Protein AF-A0A0A0D8S7-F1 (afdb_monomer)

pLDDT: mean 80.58, std 17.35, range [28.52, 95.12]

Mean predicted aligned error: 8.95 Å

Solvent-accessible surface area (backbone atoms only — not comparable to full-atom values): 7268 Å² total; per-residue (Å²): 132,79,73,50,77,53,71,36,55,41,97,92,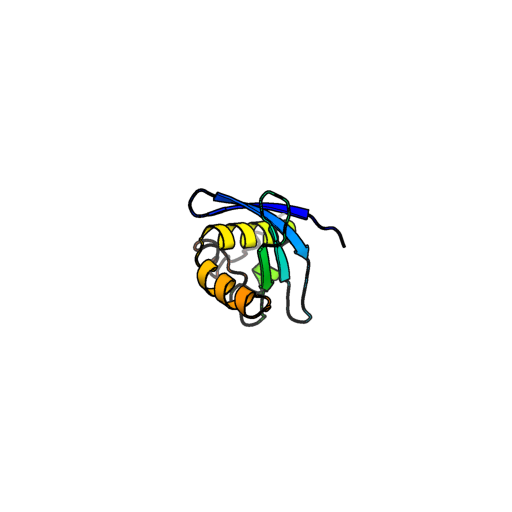42,79,38,45,30,41,36,34,81,52,61,49,103,65,32,51,23,39,37,36,39,35,28,45,96,90,63,49,79,72,46,49,40,34,36,35,39,49,75,88,40,94,59,31,69,68,57,61,70,49,51,70,69,55,52,49,50,42,50,40,55,56,58,38,66,50,84,54,53,70,59,46,53,55,23,52,80,69,76,47,73,40,76,43,74,63,68,78,63,92,85,68,78,71,70,94,77,82,83,85,76,85,81,78,84,80,130

Organism: NCBI:txid1398085

Nearest PDB structures (foldseek):
  6j4g-assembly1_B  TM=5.141E-01  e=6.414E-01  Arabidopsis thaliana
  5lki-assembly1_A  TM=5.216E-01  e=1.654E+00  Photorhabdus luminescens

Sequence (119 aa):
MQQDDFSYAIAGANRRCRFVRADRPWGHAIDVQILAEDGELLNRVVFACHPEHPAYDELQAKSTTELARLAAAQLGTGRHEDALAQAREASFVLLMRLDLPEGLLSSQTASYSPTSLRI

Foldseek 3Di:
DDKDWDWADAPNDIWIKIKDWDADPFFTKMKIFTADPVGHGPAIEIETAGPPDPCRVVRRPDDPVVQVVQVRVVVNVVPCVVVGVVCVVVVHYHYHYRDDPPPPPDDPDDDDDDDDDDD

Radius of gyration: 17.55 Å; Cα contacts (8 Å, |Δi|>4): 178; chains: 1; bounding box: 66×30×43 Å

Secondary structure (DSSP, 8-state):
---EEEEEEETTEEEEEEEEE--BTTB-EEEEEEE-TTS-EEEEEEEE--TTSTTHHHHHT--HHHHHHHHHHHHHT-TTHHHHHHHHHTTPPEEEE--PPTT-S--S-----------

Structure (mmCIF, N/CA/C/O backbone):
data_AF-A0A0A0D8S7-F1
#
_entry.id   AF-A0A0A0D8S7-F1
#
loop_
_atom_site.group_PDB
_atom_site.id
_atom_site.type_symbol
_atom_site.label_atom_id
_atom_site.label_alt_id
_atom_site.label_comp_id
_atom_site.label_asym_id
_atom_site.label_entity_id
_atom_site.label_seq_id
_atom_site.pdbx_PDB_ins_code
_atom_site.Cartn_x
_atom_site.Cartn_y
_atom_site.Cartn_z
_atom_site.occupancy
_atom_site.B_iso_or_equiv
_atom_site.auth_seq_id
_atom_site.auth_comp_id
_atom_site.auth_asym_id
_atom_site.auth_atom_id
_atom_site.pdbx_PDB_model_num
ATOM 1 N N . MET A 1 1 ? 8.255 -14.051 9.466 1.00 59.03 1 MET A N 1
ATOM 2 C CA . MET A 1 1 ? 8.278 -12.854 8.599 1.00 59.03 1 MET A CA 1
ATOM 3 C C . MET A 1 1 ? 8.470 -11.655 9.500 1.00 59.03 1 MET A C 1
ATOM 5 O O . MET A 1 1 ? 7.813 -11.609 10.531 1.00 59.03 1 MET A O 1
ATOM 9 N N . GLN A 1 2 ? 9.401 -10.765 9.170 1.00 68.25 2 GLN A N 1
ATOM 10 C CA . GLN A 1 2 ? 9.585 -9.518 9.907 1.00 68.25 2 GLN A CA 1
ATOM 11 C C . GLN A 1 2 ? 8.437 -8.575 9.532 1.00 68.25 2 GLN A C 1
ATOM 13 O O . GLN A 1 2 ? 8.145 -8.411 8.347 1.00 68.25 2 GLN A O 1
ATOM 18 N N . GLN A 1 3 ? 7.734 -8.079 10.544 1.00 78.00 3 GLN A N 1
ATOM 19 C CA . GLN A 1 3 ? 6.618 -7.153 10.411 1.00 78.00 3 GLN A CA 1
ATOM 20 C C . GLN A 1 3 ? 7.083 -5.816 10.967 1.00 78.00 3 GLN A C 1
ATOM 22 O O . GLN A 1 3 ? 7.557 -5.760 12.101 1.00 78.00 3 GLN A O 1
ATOM 27 N N . ASP A 1 4 ? 6.973 -4.781 10.146 1.00 89.44 4 ASP A N 1
ATOM 28 C CA . ASP A 1 4 ? 7.459 -3.439 10.444 1.00 89.44 4 ASP A CA 1
ATOM 29 C C . ASP A 1 4 ? 6.285 -2.448 10.433 1.00 89.44 4 ASP A C 1
ATOM 31 O O . ASP A 1 4 ? 5.206 -2.737 9.903 1.00 89.44 4 ASP A O 1
ATOM 35 N N . ASP A 1 5 ? 6.492 -1.275 11.032 1.00 90.75 5 ASP A N 1
ATOM 36 C CA . ASP A 1 5 ? 5.459 -0.254 11.216 1.00 90.75 5 ASP A CA 1
ATOM 37 C C . ASP A 1 5 ? 5.775 1.032 10.431 1.00 90.75 5 ASP A C 1
ATOM 39 O O . ASP A 1 5 ? 6.928 1.454 10.323 1.00 90.75 5 ASP A O 1
ATOM 43 N N . PHE A 1 6 ? 4.735 1.714 9.948 1.00 88.56 6 PHE A N 1
ATOM 44 C CA . PHE A 1 6 ? 4.789 3.136 9.584 1.00 88.56 6 PHE A CA 1
ATOM 45 C C . PHE A 1 6 ? 3.477 3.832 9.960 1.00 88.56 6 PHE A C 1
ATOM 47 O O . PHE A 1 6 ? 2.49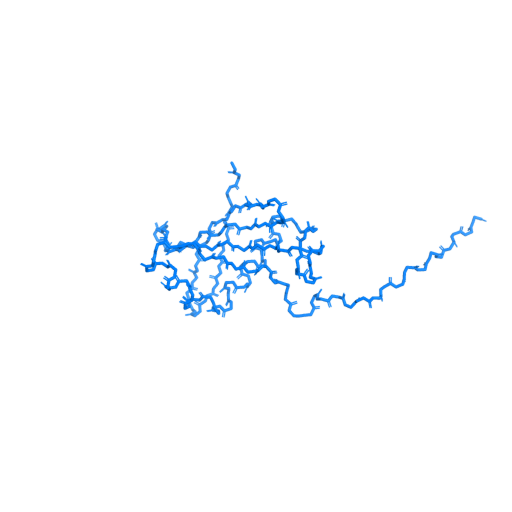3 3.187 10.317 1.00 88.56 6 PHE A O 1
ATOM 54 N N . SER A 1 7 ? 3.437 5.159 9.876 1.00 86.31 7 SER A N 1
ATOM 55 C CA . SER A 1 7 ? 2.191 5.920 9.987 1.00 86.31 7 SER A CA 1
ATOM 56 C C . SER A 1 7 ? 2.004 6.847 8.794 1.00 86.31 7 SER A C 1
ATOM 58 O O . SER A 1 7 ? 2.984 7.312 8.211 1.00 86.31 7 SER A O 1
ATOM 60 N N . TYR A 1 8 ? 0.753 7.124 8.439 1.00 82.25 8 TYR A N 1
ATOM 61 C CA . TYR A 1 8 ? 0.405 8.110 7.419 1.00 82.25 8 TYR A CA 1
ATOM 62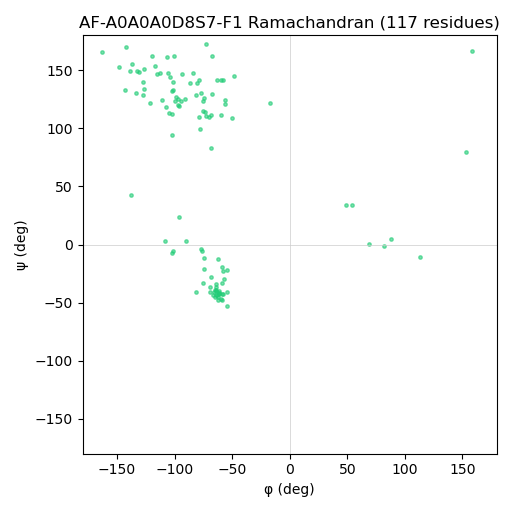 C C . TYR A 1 8 ? -0.716 9.019 7.925 1.00 82.25 8 TYR A C 1
ATOM 64 O O . TYR A 1 8 ? -1.564 8.600 8.714 1.00 82.25 8 TYR A O 1
ATOM 72 N N . ALA A 1 9 ? -0.716 10.269 7.469 1.00 80.56 9 ALA A N 1
ATOM 73 C CA . ALA A 1 9 ? -1.747 11.240 7.806 1.00 80.56 9 ALA A CA 1
ATOM 74 C C . ALA A 1 9 ? -2.737 11.381 6.646 1.00 80.56 9 ALA A C 1
ATOM 76 O O . ALA A 1 9 ? -2.326 11.543 5.498 1.00 80.56 9 ALA A O 1
ATOM 77 N N . ILE A 1 10 ? -4.031 11.350 6.955 1.00 80.69 10 ILE A N 1
ATOM 78 C CA . ILE A 1 10 ? -5.121 11.564 6.001 1.00 80.69 10 ILE A CA 1
ATOM 79 C C . ILE A 1 10 ? -6.252 12.331 6.686 1.00 80.69 10 ILE A C 1
ATOM 81 O O . ILE A 1 10 ? -6.639 11.998 7.802 1.00 80.69 10 ILE A O 1
ATOM 85 N N . ALA A 1 11 ? -6.775 13.375 6.036 1.00 74.06 11 ALA A N 1
ATOM 86 C CA . ALA A 1 11 ? -7.912 14.164 6.532 1.00 74.06 11 ALA A CA 1
ATOM 87 C C . ALA A 1 11 ? -7.785 14.622 8.009 1.00 74.06 11 ALA A C 1
ATOM 89 O O . ALA A 1 11 ? -8.772 14.696 8.735 1.00 74.06 11 ALA A O 1
ATOM 90 N N . GLY A 1 12 ? -6.561 14.912 8.469 1.00 71.31 12 GLY A N 1
ATOM 91 C CA . GLY A 1 12 ? -6.280 15.333 9.848 1.00 71.31 12 GLY A CA 1
ATOM 92 C C . GLY A 1 12 ? -6.170 14.201 10.879 1.00 71.31 12 GLY A C 1
ATOM 93 O O . GLY A 1 12 ? -5.858 14.479 12.033 1.00 71.31 12 GLY A O 1
ATOM 94 N N . ALA A 1 13 ? -6.364 12.941 10.482 1.00 76.75 13 ALA A N 1
ATOM 95 C CA . ALA A 1 13 ? -6.154 11.764 11.321 1.00 76.75 13 ALA A CA 1
ATOM 96 C C . ALA A 1 13 ? -4.815 11.085 10.995 1.00 76.75 13 ALA A C 1
ATOM 98 O O . ALA A 1 13 ? -4.438 10.954 9.829 1.00 76.75 13 ALA A O 1
ATOM 99 N N . ASN A 1 14 ? -4.103 10.620 12.025 1.00 81.69 14 ASN A N 1
ATOM 100 C CA . ASN A 1 14 ? -2.888 9.825 11.862 1.00 81.69 14 ASN A CA 1
ATOM 101 C C . ASN A 1 14 ? -3.237 8.338 11.985 1.00 81.69 14 ASN A C 1
ATOM 103 O O . ASN A 1 14 ? -3.745 7.896 13.014 1.00 81.69 14 ASN A O 1
ATOM 107 N N . ARG A 1 15 ? -2.978 7.561 10.936 1.00 83.44 15 ARG A N 1
ATOM 108 C CA . ARG A 1 15 ? -3.245 6.121 10.902 1.00 83.44 15 ARG A CA 1
ATOM 109 C C . ARG A 1 15 ? -1.949 5.359 11.107 1.00 83.44 15 ARG A C 1
ATOM 111 O O . ARG A 1 15 ? -0.945 5.634 10.447 1.00 83.44 15 ARG A O 1
ATOM 118 N N . ARG A 1 16 ? -1.975 4.371 12.002 1.00 90.81 16 ARG A N 1
ATOM 119 C CA . ARG A 1 16 ? -0.868 3.424 12.172 1.00 90.81 16 ARG A CA 1
ATOM 120 C C . ARG A 1 16 ? -1.037 2.278 11.190 1.00 90.81 16 ARG A C 1
ATOM 122 O O . ARG A 1 16 ? -2.145 1.789 10.991 1.00 90.81 16 ARG A O 1
ATOM 129 N N . CYS A 1 17 ? 0.063 1.854 10.592 1.00 92.62 17 CYS A N 1
ATOM 130 C CA . CYS A 1 17 ? 0.103 0.745 9.659 1.00 92.62 17 CYS A CA 1
ATOM 131 C C . CYS A 1 17 ? 1.157 -0.262 10.076 1.00 92.62 17 CYS A C 1
ATOM 133 O O . CYS A 1 17 ? 2.268 0.120 10.438 1.00 92.62 17 CYS A O 1
ATOM 135 N N . ARG A 1 18 ? 0.815 -1.538 9.930 1.00 94.31 18 ARG A N 1
ATOM 136 C CA . ARG A 1 18 ? 1.783 -2.632 9.894 1.00 94.31 18 ARG A CA 1
ATOM 137 C C . ARG A 1 18 ? 1.943 -3.092 8.464 1.00 94.31 18 ARG A C 1
ATOM 139 O O . ARG A 1 18 ? 0.952 -3.162 7.740 1.00 94.31 18 ARG A O 1
ATOM 146 N N . PHE A 1 19 ? 3.147 -3.471 8.071 1.00 94.69 19 PHE A N 1
ATOM 147 C CA . PHE A 1 19 ? 3.371 -4.015 6.744 1.00 94.69 19 PHE A CA 1
ATOM 148 C C . PHE A 1 19 ? 4.297 -5.221 6.743 1.00 94.69 19 PHE A C 1
ATOM 150 O O . PHE A 1 19 ? 5.137 -5.404 7.626 1.00 94.69 19 PHE A O 1
ATOM 157 N N . VAL A 1 20 ? 4.133 -6.044 5.711 1.00 94.88 20 VAL A N 1
ATOM 158 C CA . VAL A 1 20 ? 5.028 -7.156 5.395 1.00 94.88 20 VAL A CA 1
ATOM 159 C C . VAL A 1 20 ? 5.259 -7.220 3.893 1.00 94.88 20 VAL A C 1
ATOM 161 O O . VAL A 1 20 ? 4.380 -6.897 3.090 1.00 94.88 20 VAL A O 1
ATOM 164 N N . ARG A 1 21 ? 6.446 -7.682 3.498 1.00 94.44 21 ARG A N 1
ATOM 165 C CA . ARG A 1 21 ? 6.704 -8.035 2.103 1.00 94.44 21 ARG A CA 1
ATOM 166 C C . ARG A 1 21 ? 5.866 -9.255 1.728 1.00 94.44 21 ARG A C 1
ATOM 168 O O . ARG A 1 21 ? 5.882 -10.257 2.441 1.00 94.44 21 ARG A O 1
ATOM 175 N N . ALA A 1 22 ? 5.141 -9.157 0.623 1.00 93.50 22 ALA A N 1
ATOM 176 C CA . ALA A 1 22 ? 4.153 -10.142 0.194 1.00 93.50 22 ALA A CA 1
ATOM 177 C C . ALA A 1 22 ? 4.239 -10.405 -1.315 1.00 93.50 22 ALA A C 1
ATOM 179 O O . ALA A 1 22 ? 3.213 -10.479 -1.996 1.00 93.50 22 ALA A O 1
ATOM 180 N N . ASP A 1 23 ? 5.470 -10.523 -1.820 1.00 93.19 23 ASP A N 1
ATOM 181 C CA . ASP A 1 23 ? 5.777 -10.714 -3.237 1.00 93.19 23 ASP A CA 1
ATOM 182 C C . ASP A 1 23 ? 4.938 -11.824 -3.879 1.00 93.19 23 ASP A C 1
ATOM 184 O O . ASP A 1 23 ? 4.602 -12.848 -3.274 1.00 93.19 23 ASP A O 1
ATOM 188 N N . ARG A 1 24 ? 4.598 -11.604 -5.145 1.00 89.00 24 ARG A N 1
ATOM 189 C CA . ARG A 1 24 ? 3.854 -12.538 -5.985 1.00 89.00 24 ARG A CA 1
ATOM 190 C C . ARG A 1 24 ? 4.800 -13.170 -7.007 1.00 89.00 24 ARG A C 1
ATOM 192 O O . ARG A 1 24 ? 5.844 -12.587 -7.296 1.00 89.00 24 ARG A O 1
ATOM 199 N N . PRO A 1 25 ? 4.431 -14.311 -7.624 1.00 90.19 25 PRO A N 1
ATOM 200 C CA . PRO A 1 25 ? 5.240 -14.925 -8.684 1.00 90.19 25 PRO A CA 1
ATOM 201 C C . PRO A 1 25 ? 5.570 -13.980 -9.850 1.00 90.19 25 PRO A C 1
ATOM 203 O O . PRO A 1 25 ? 6.522 -14.216 -10.583 1.00 90.19 25 PRO A O 1
ATOM 206 N N . TRP A 1 26 ? 4.773 -12.926 -10.019 1.00 85.94 26 TRP A N 1
ATOM 207 C CA . TRP A 1 26 ? 4.858 -11.951 -11.099 1.00 85.94 26 TRP A CA 1
ATOM 208 C C . TRP A 1 26 ? 5.370 -10.570 -10.663 1.00 85.94 26 TRP A C 1
ATOM 210 O O . TRP A 1 26 ? 5.415 -9.672 -11.494 1.00 85.94 26 TRP A O 1
ATOM 220 N N . GLY A 1 27 ? 5.748 -10.363 -9.398 1.00 89.38 27 GLY A N 1
ATOM 221 C CA . GLY A 1 27 ? 6.359 -9.098 -8.990 1.00 89.38 27 GLY A CA 1
ATOM 222 C C . GLY A 1 27 ? 6.274 -8.782 -7.503 1.00 89.38 27 GLY A C 1
ATOM 223 O O . GLY A 1 27 ? 5.528 -9.404 -6.740 1.00 89.38 27 GLY A O 1
ATOM 224 N N . HIS A 1 28 ? 7.064 -7.792 -7.086 1.00 93.62 28 HIS A N 1
ATOM 225 C CA . HIS A 1 28 ? 7.061 -7.304 -5.713 1.00 93.62 28 HIS A CA 1
ATOM 226 C C . HIS A 1 28 ? 5.708 -6.765 -5.265 1.00 93.62 28 HIS A C 1
ATOM 228 O O . HIS A 1 28 ? 4.987 -6.094 -6.011 1.00 93.62 28 HIS A O 1
ATOM 234 N N . ALA A 1 29 ? 5.391 -7.054 -4.008 1.00 94.31 29 ALA A N 1
ATOM 235 C CA . ALA A 1 29 ? 4.190 -6.559 -3.372 1.00 94.31 29 ALA A CA 1
ATOM 236 C C . ALA A 1 29 ? 4.409 -6.343 -1.877 1.00 94.31 29 ALA A C 1
ATOM 238 O O . ALA A 1 29 ? 5.233 -6.997 -1.232 1.00 94.31 29 ALA A O 1
ATOM 239 N N . ILE A 1 30 ? 3.639 -5.418 -1.324 1.00 94.75 30 ILE A N 1
ATOM 240 C CA . ILE A 1 30 ? 3.632 -5.110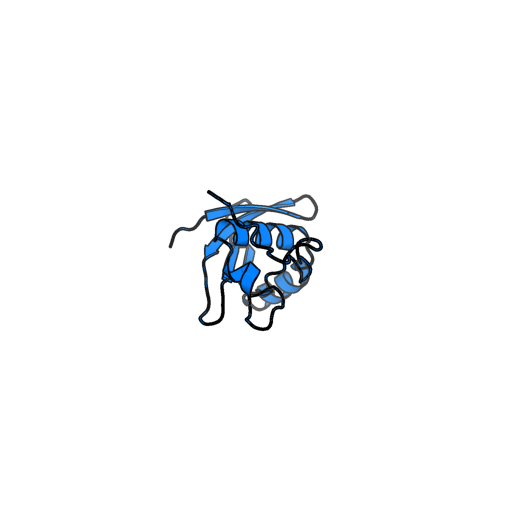 0.095 1.00 94.75 30 ILE A CA 1
ATOM 241 C C . ILE A 1 30 ? 2.201 -5.163 0.611 1.00 94.75 30 ILE A C 1
ATOM 243 O O . ILE A 1 30 ? 1.282 -4.589 0.028 1.00 94.75 30 ILE A O 1
ATOM 247 N N . ASP A 1 31 ? 2.016 -5.914 1.685 1.00 95.12 31 ASP A N 1
ATOM 248 C CA . ASP A 1 31 ? 0.744 -6.052 2.373 1.00 95.12 31 ASP A CA 1
ATOM 249 C C . ASP A 1 31 ? 0.730 -5.092 3.549 1.00 95.12 31 ASP A C 1
ATOM 251 O O . ASP A 1 31 ? 1.651 -5.110 4.366 1.00 95.12 31 ASP A O 1
ATOM 255 N N . VAL A 1 32 ? -0.287 -4.241 3.606 1.00 94.56 32 VAL A N 1
ATOM 256 C CA . VAL A 1 32 ? -0.429 -3.184 4.595 1.00 94.56 32 VAL A CA 1
ATOM 257 C C . VAL A 1 32 ? -1.730 -3.383 5.359 1.00 94.56 32 VAL A C 1
ATOM 259 O O . VAL A 1 32 ? -2.825 -3.377 4.797 1.00 94.56 32 VAL A O 1
ATOM 262 N N . GLN A 1 33 ? -1.600 -3.516 6.670 1.00 94.00 33 GLN A N 1
ATOM 263 C CA . GLN A 1 33 ? -2.689 -3.526 7.633 1.00 94.00 33 GLN A CA 1
ATOM 264 C C . GLN A 1 33 ? -2.847 -2.125 8.215 1.00 94.00 33 GLN A C 1
ATOM 266 O O . GLN A 1 33 ? -1.926 -1.618 8.855 1.00 94.00 33 GLN A O 1
ATOM 271 N N . ILE A 1 34 ? -4.014 -1.520 8.017 1.00 90.75 34 ILE A N 1
ATOM 272 C CA . ILE A 1 34 ? -4.372 -0.208 8.555 1.00 90.75 34 ILE A CA 1
ATOM 273 C C . ILE A 1 34 ? -5.042 -0.425 9.907 1.00 90.75 34 ILE A C 1
ATOM 275 O O . ILE A 1 34 ? -6.017 -1.173 10.005 1.00 90.75 34 ILE A O 1
ATOM 279 N N . LEU A 1 35 ? -4.523 0.228 10.941 1.00 90.31 35 LEU A N 1
ATOM 280 C CA . LEU A 1 35 ? -4.941 0.027 12.323 1.00 90.31 35 LEU A CA 1
ATOM 281 C C . LEU A 1 35 ? -5.648 1.263 12.887 1.00 90.31 35 LEU A C 1
ATOM 283 O O . LEU A 1 35 ? -5.323 2.408 12.547 1.00 90.31 35 LEU A O 1
ATOM 287 N N . ALA A 1 36 ? -6.600 1.016 13.780 1.00 85.00 36 ALA A N 1
ATOM 288 C CA . ALA A 1 36 ? -7.155 2.009 14.684 1.00 85.00 36 ALA A CA 1
ATOM 289 C C . ALA A 1 36 ? -6.147 2.369 15.791 1.00 85.00 36 ALA A C 1
ATOM 291 O O . ALA A 1 36 ? -5.078 1.765 15.916 1.00 85.00 36 ALA A O 1
ATOM 292 N N . GLU A 1 37 ? -6.473 3.386 16.591 1.00 81.62 37 GLU A N 1
ATOM 293 C CA . GLU A 1 37 ? -5.608 3.843 17.688 1.00 81.62 37 GLU A CA 1
ATOM 294 C C . GLU A 1 37 ? -5.427 2.781 18.781 1.00 81.62 37 GLU A C 1
ATOM 296 O O . GLU A 1 37 ? -4.339 2.657 19.344 1.00 81.62 37 GLU A O 1
ATOM 301 N N . ASP A 1 38 ? -6.460 1.976 19.027 1.00 84.19 38 ASP A N 1
ATOM 302 C CA . ASP A 1 38 ? -6.447 0.833 19.946 1.00 84.19 38 ASP A CA 1
ATOM 303 C C . ASP A 1 38 ? -5.737 -0.409 19.372 1.00 84.19 38 ASP A C 1
ATOM 305 O O . ASP A 1 38 ? -5.535 -1.400 20.076 1.00 84.19 38 ASP A O 1
ATOM 309 N N . GLY A 1 39 ? -5.303 -0.345 18.109 1.00 83.81 39 GLY A N 1
ATOM 310 C CA . GLY A 1 39 ? -4.632 -1.430 17.404 1.00 83.81 39 GLY A CA 1
ATOM 311 C C . GLY A 1 39 ? -5.568 -2.410 16.695 1.00 83.81 39 GLY A C 1
ATOM 312 O O . GLY A 1 39 ? -5.062 -3.390 16.139 1.00 83.81 39 GLY A O 1
ATOM 313 N N . GLU A 1 40 ? -6.883 -2.167 16.676 1.00 87.06 40 GLU A N 1
ATOM 314 C CA . GLU A 1 40 ? -7.830 -2.959 15.887 1.00 87.06 40 GLU A CA 1
ATOM 315 C C . GLU A 1 40 ? -7.533 -2.827 14.384 1.00 87.06 40 GLU A C 1
ATOM 317 O O . GLU A 1 40 ? -7.171 -1.757 13.888 1.00 87.06 40 GLU A O 1
ATOM 322 N N . LEU A 1 41 ? -7.675 -3.926 13.637 1.00 87.62 41 LEU A N 1
ATOM 323 C CA . LEU A 1 41 ? -7.530 -3.914 12.184 1.00 87.62 41 LEU A CA 1
ATOM 324 C C . LEU A 1 41 ? -8.745 -3.234 11.548 1.00 87.62 41 LEU A C 1
ATOM 326 O O . LEU A 1 41 ? -9.829 -3.805 11.503 1.00 87.62 41 LEU A O 1
ATOM 330 N N . LEU A 1 42 ? -8.540 -2.048 10.982 1.00 85.06 42 LEU A N 1
ATOM 331 C CA . LEU A 1 42 ? -9.581 -1.339 10.244 1.00 85.06 42 LEU A CA 1
ATOM 332 C C . LEU A 1 42 ? -9.718 -1.854 8.820 1.00 85.06 42 LEU A C 1
ATOM 334 O O . LEU A 1 42 ? -10.830 -1.932 8.303 1.00 85.06 42 LEU A O 1
ATOM 338 N N . ASN A 1 43 ? -8.583 -2.121 8.170 1.00 86.69 43 ASN A N 1
ATOM 339 C CA . ASN A 1 43 ? -8.545 -2.495 6.765 1.00 86.69 43 ASN A CA 1
ATOM 340 C C . ASN A 1 43 ? -7.218 -3.131 6.349 1.00 86.69 43 ASN A C 1
ATOM 342 O O . ASN A 1 43 ? -6.206 -3.022 7.043 1.00 86.69 43 ASN A O 1
ATOM 346 N N . ARG A 1 44 ? -7.224 -3.768 5.175 1.00 91.00 44 ARG A N 1
ATOM 347 C CA . ARG A 1 44 ? -6.037 -4.367 4.560 1.00 91.00 44 ARG A CA 1
ATOM 348 C C . ARG A 1 44 ? -5.941 -3.990 3.087 1.00 91.00 44 ARG A C 1
ATOM 350 O O . ARG A 1 44 ? -6.902 -4.164 2.339 1.00 91.00 44 ARG A O 1
ATOM 357 N N . VAL A 1 45 ? -4.766 -3.524 2.682 1.00 91.88 45 VAL A N 1
ATOM 358 C CA . VAL A 1 45 ? -4.446 -3.168 1.298 1.00 91.88 45 VAL A CA 1
ATOM 359 C C . VAL A 1 45 ? -3.185 -3.901 0.87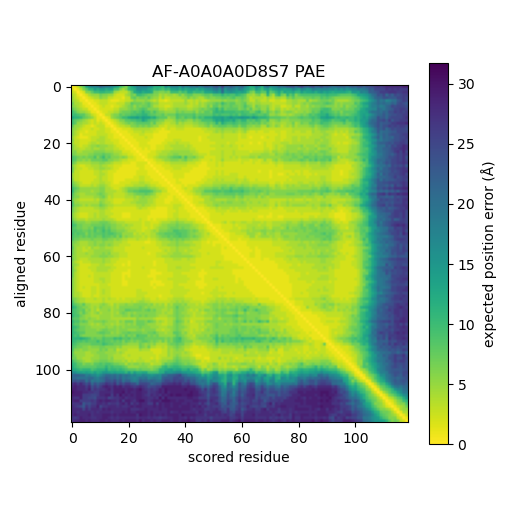7 1.00 91.88 45 VAL A C 1
ATOM 361 O O . VAL A 1 45 ? -2.193 -3.901 1.598 1.00 91.88 45 VAL A O 1
ATOM 364 N N . VAL A 1 46 ? -3.202 -4.500 -0.306 1.00 93.50 46 VAL A N 1
ATOM 365 C CA . VAL A 1 46 ? -2.001 -5.051 -0.933 1.00 93.50 46 VAL A CA 1
ATOM 366 C C . VAL A 1 46 ? -1.618 -4.154 -2.094 1.00 93.50 46 VAL A C 1
ATOM 368 O O . VAL A 1 46 ? -2.375 -4.035 -3.052 1.00 93.50 46 VAL A O 1
ATOM 371 N N . PHE A 1 47 ? -0.431 -3.563 -2.032 1.00 93.75 47 PHE A N 1
ATOM 372 C CA . PHE A 1 47 ? 0.148 -2.834 -3.152 1.00 93.75 47 PHE A CA 1
ATOM 373 C C . PHE A 1 47 ? 1.056 -3.772 -3.938 1.00 93.75 47 PHE A C 1
ATOM 375 O O . PHE A 1 47 ? 1.977 -4.350 -3.363 1.00 93.75 47 PHE A O 1
ATOM 382 N N . ALA A 1 48 ? 0.815 -3.934 -5.236 1.00 93.38 48 ALA A N 1
ATOM 383 C CA . ALA A 1 48 ? 1.564 -4.864 -6.075 1.00 93.38 48 ALA A CA 1
ATOM 384 C C . ALA A 1 48 ? 2.065 -4.217 -7.371 1.00 93.38 48 ALA A C 1
ATOM 386 O O . ALA A 1 48 ? 1.423 -3.333 -7.942 1.00 93.38 48 ALA A O 1
ATOM 387 N N . CYS A 1 49 ? 3.217 -4.687 -7.842 1.00 91.44 49 CYS A N 1
ATOM 388 C CA . CYS A 1 49 ? 3.814 -4.296 -9.111 1.00 91.44 49 CYS A CA 1
ATOM 389 C C . CYS A 1 49 ? 3.626 -5.419 -10.143 1.00 91.44 49 CYS A C 1
ATOM 391 O O . CYS A 1 49 ? 4.175 -6.505 -9.971 1.00 91.44 49 CYS A O 1
ATOM 393 N N . HIS A 1 50 ? 2.834 -5.168 -11.191 1.00 87.12 50 HIS A N 1
ATOM 394 C CA . HIS A 1 50 ? 2.583 -6.121 -12.280 1.00 87.12 50 HIS A CA 1
ATOM 395 C C . HIS A 1 50 ? 3.558 -5.887 -13.451 1.00 87.12 50 HIS A C 1
ATOM 397 O O . HIS A 1 50 ? 3.868 -4.722 -13.712 1.00 87.12 50 HIS A O 1
ATOM 403 N N . PRO A 1 51 ? 3.994 -6.923 -14.200 1.00 87.69 51 PRO A N 1
ATOM 404 C CA . PRO A 1 51 ? 4.930 -6.782 -15.328 1.00 87.69 51 PRO A CA 1
ATOM 405 C C . PRO A 1 51 ? 4.468 -5.842 -16.443 1.00 87.69 51 PRO A C 1
ATOM 407 O O . PRO A 1 51 ? 5.280 -5.305 -17.183 1.00 87.69 51 PRO A O 1
ATOM 410 N N . GLU A 1 52 ? 3.162 -5.613 -16.556 1.00 87.19 52 GLU A N 1
ATOM 411 C CA . GLU A 1 52 ? 2.591 -4.664 -17.522 1.00 87.19 52 GLU A CA 1
ATOM 412 C C . GLU A 1 52 ? 2.756 -3.194 -17.098 1.00 87.19 52 GLU A C 1
ATOM 414 O O . GLU A 1 52 ? 2.391 -2.285 -17.843 1.00 87.19 52 GLU A O 1
ATOM 419 N N . HIS A 1 53 ? 3.276 -2.930 -15.896 1.00 85.06 53 HIS A N 1
ATOM 420 C CA . HIS A 1 53 ? 3.483 -1.572 -15.425 1.00 85.06 53 HIS A CA 1
ATOM 421 C C . HIS A 1 53 ? 4.734 -0.945 -16.068 1.00 85.06 53 HIS A C 1
ATOM 423 O O . HIS A 1 53 ? 5.810 -1.534 -15.980 1.00 85.06 53 HIS A O 1
ATOM 429 N N . PRO A 1 54 ? 4.661 0.278 -16.631 1.00 86.19 54 PRO A N 1
ATOM 430 C CA . PRO A 1 54 ? 5.815 0.916 -17.274 1.00 86.19 54 PRO A CA 1
ATOM 431 C C . PRO A 1 54 ? 7.040 1.084 -16.366 1.00 86.19 54 PRO A C 1
ATOM 433 O O . PRO A 1 54 ? 8.166 1.042 -16.843 1.00 86.19 54 PRO A O 1
ATOM 436 N N . ALA A 1 55 ? 6.825 1.244 -15.058 1.00 87.50 55 ALA A N 1
ATOM 437 C CA . ALA A 1 55 ? 7.896 1.360 -14.069 1.00 87.50 55 ALA A CA 1
ATOM 438 C C . ALA A 1 55 ? 8.236 0.022 -13.385 1.00 87.50 55 ALA A C 1
ATOM 440 O O . ALA A 1 55 ? 8.694 0.020 -12.242 1.00 87.50 55 ALA A O 1
ATOM 441 N N . TYR A 1 56 ? 7.944 -1.119 -14.023 1.00 89.19 56 TYR A N 1
ATOM 442 C CA . TYR A 1 56 ? 8.113 -2.441 -13.414 1.00 89.19 56 TYR A CA 1
ATOM 443 C C . TYR A 1 56 ? 9.536 -2.661 -12.895 1.00 89.19 56 TYR A C 1
ATOM 445 O O . TYR A 1 56 ? 9.698 -2.941 -11.709 1.00 89.19 56 TYR A O 1
ATOM 453 N N . ASP A 1 57 ? 10.551 -2.458 -13.738 1.00 90.19 57 ASP A N 1
ATOM 454 C CA . ASP A 1 57 ? 11.956 -2.693 -13.377 1.00 90.19 57 ASP A CA 1
ATOM 455 C C . ASP A 1 57 ? 12.411 -1.799 -12.214 1.00 90.19 57 ASP A C 1
ATOM 457 O O . ASP A 1 57 ? 13.052 -2.265 -11.270 1.00 90.19 57 ASP A O 1
ATOM 461 N N . GLU A 1 58 ? 12.013 -0.524 -12.223 1.00 91.56 58 GLU A N 1
ATOM 462 C CA . GLU A 1 58 ? 12.319 0.414 -11.139 1.00 91.56 58 GLU A CA 1
ATOM 463 C C . GLU A 1 58 ? 11.668 0.009 -9.815 1.00 91.56 58 GLU A C 1
ATOM 465 O O . GLU A 1 58 ? 12.250 0.193 -8.745 1.00 91.56 58 GLU A O 1
ATOM 470 N N . LEU A 1 59 ? 10.453 -0.536 -9.867 1.00 90.75 59 LEU A N 1
ATOM 471 C CA . LEU A 1 59 ? 9.743 -1.030 -8.693 1.00 90.75 59 LEU A CA 1
ATOM 472 C C . LEU A 1 59 ? 10.310 -2.374 -8.208 1.00 90.75 59 LEU A C 1
ATOM 474 O O . LEU A 1 59 ? 10.349 -2.591 -6.997 1.00 90.75 59 LEU A O 1
ATOM 478 N N . GLN A 1 60 ? 10.795 -3.243 -9.104 1.00 91.75 60 GLN A N 1
ATOM 479 C CA . GLN A 1 60 ? 11.494 -4.480 -8.720 1.00 91.75 60 GLN A CA 1
ATOM 480 C C . GLN A 1 60 ? 12.856 -4.198 -8.068 1.00 91.75 60 GLN A C 1
ATOM 482 O O . GLN A 1 60 ? 13.314 -4.967 -7.231 1.00 91.75 60 GLN A O 1
ATOM 487 N N . ALA A 1 61 ? 13.503 -3.079 -8.395 1.00 92.31 61 ALA A N 1
ATOM 488 C CA . ALA A 1 61 ? 14.775 -2.702 -7.781 1.00 92.31 61 ALA A CA 1
ATOM 489 C C . ALA A 1 61 ? 14.641 -2.175 -6.336 1.00 92.31 61 ALA A C 1
ATOM 491 O O . ALA A 1 61 ? 15.649 -2.012 -5.648 1.00 92.31 61 ALA A O 1
ATOM 492 N N . LYS A 1 62 ? 13.421 -1.885 -5.861 1.00 93.12 62 LYS A N 1
ATOM 493 C CA . LYS A 1 62 ? 13.194 -1.262 -4.549 1.00 93.12 62 LYS A CA 1
ATOM 494 C C . LYS A 1 62 ? 13.255 -2.260 -3.399 1.00 93.12 62 LYS A C 1
ATOM 496 O O . LYS A 1 62 ? 12.692 -3.354 -3.435 1.00 93.12 62 LYS A O 1
ATOM 501 N N . SER A 1 63 ? 13.881 -1.824 -2.313 1.00 93.12 63 SER A N 1
ATOM 502 C CA . SER A 1 63 ? 13.840 -2.507 -1.024 1.00 93.12 63 SER A CA 1
ATOM 503 C C . SER A 1 63 ? 12.440 -2.464 -0.402 1.00 93.12 63 SER A C 1
ATOM 505 O O . SER A 1 63 ? 11.610 -1.613 -0.727 1.00 93.12 63 SER A O 1
ATOM 507 N N . THR A 1 64 ? 12.185 -3.342 0.570 1.00 92.94 64 THR A N 1
ATOM 508 C CA . THR A 1 64 ? 10.914 -3.371 1.313 1.00 92.94 64 THR A CA 1
ATOM 509 C C . THR A 1 64 ? 10.581 -2.014 1.938 1.00 92.94 64 THR A C 1
ATOM 511 O O . THR A 1 64 ? 9.442 -1.565 1.868 1.00 92.94 64 THR A O 1
ATOM 514 N N . THR A 1 65 ? 11.581 -1.328 2.500 1.00 91.00 65 THR A N 1
ATOM 515 C CA . THR A 1 65 ? 11.415 -0.003 3.114 1.00 91.00 65 THR A CA 1
ATOM 516 C C . THR A 1 65 ? 11.013 1.055 2.091 1.00 91.00 65 THR A C 1
ATOM 518 O O . THR A 1 65 ? 10.189 1.920 2.380 1.00 91.00 65 THR A O 1
ATOM 521 N N . GLU A 1 66 ? 11.570 1.006 0.881 1.00 92.75 66 GLU A N 1
ATOM 522 C CA . GLU A 1 66 ? 11.196 1.930 -0.193 1.00 92.75 66 GLU A CA 1
ATOM 523 C C . GLU A 1 66 ? 9.779 1.660 -0.698 1.00 92.75 66 GLU A C 1
ATOM 525 O O . GLU A 1 66 ? 9.014 2.605 -0.881 1.00 92.75 66 GLU A O 1
ATOM 530 N N . LEU A 1 67 ? 9.397 0.388 -0.845 1.00 92.69 67 LEU A N 1
ATOM 531 C CA . LEU A 1 67 ? 8.023 0.005 -1.176 1.00 92.69 67 LEU A CA 1
ATOM 532 C C . LEU A 1 67 ? 7.033 0.465 -0.095 1.00 92.69 67 LEU A C 1
ATOM 534 O O . LEU A 1 67 ? 5.969 0.984 -0.424 1.00 92.69 67 LEU A O 1
ATOM 538 N N . ALA A 1 68 ? 7.399 0.359 1.186 1.00 91.94 68 ALA A N 1
ATOM 539 C CA . ALA A 1 68 ? 6.578 0.843 2.296 1.00 91.94 68 ALA A CA 1
ATOM 540 C C . ALA A 1 68 ? 6.391 2.363 2.264 1.00 91.94 68 ALA A C 1
ATOM 542 O O . ALA A 1 68 ? 5.287 2.851 2.488 1.00 91.94 68 ALA A O 1
ATOM 543 N N . ARG A 1 69 ? 7.439 3.122 1.920 1.00 91.25 69 ARG A N 1
ATOM 544 C CA . ARG A 1 69 ? 7.336 4.579 1.740 1.00 91.25 69 ARG A CA 1
ATOM 545 C C . ARG A 1 69 ? 6.416 4.952 0.578 1.00 91.25 69 ARG A C 1
ATOM 547 O O . ARG A 1 69 ? 5.649 5.901 0.710 1.00 91.25 69 ARG A O 1
ATOM 554 N N . LEU A 1 70 ? 6.463 4.210 -0.531 1.00 92.31 70 LEU A N 1
ATOM 555 C CA . LEU A 1 70 ? 5.545 4.413 -1.657 1.00 92.31 70 LEU A CA 1
ATOM 556 C C . LEU A 1 70 ? 4.096 4.112 -1.267 1.00 92.31 70 LEU A C 1
ATOM 558 O O . LEU A 1 70 ? 3.213 4.919 -1.552 1.00 92.31 70 LEU A O 1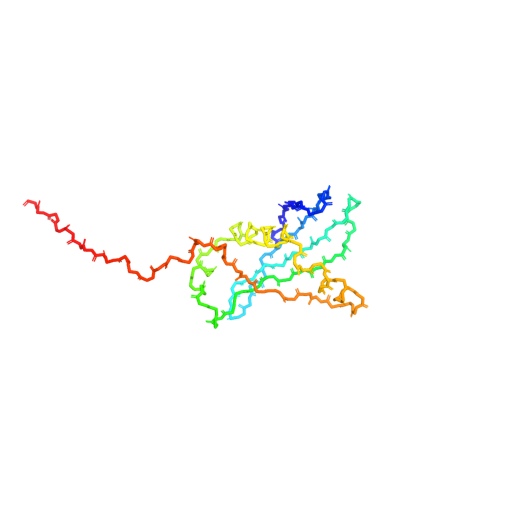
ATOM 562 N N . ALA A 1 71 ? 3.861 3.001 -0.566 1.00 92.00 71 ALA A N 1
ATOM 563 C CA . ALA A 1 71 ? 2.544 2.660 -0.042 1.00 92.00 71 ALA A CA 1
ATOM 564 C C . ALA A 1 71 ? 2.028 3.750 0.913 1.00 92.00 71 ALA A C 1
ATOM 566 O O . ALA A 1 71 ? 0.917 4.237 0.738 1.00 92.00 71 ALA A O 1
ATOM 567 N N . ALA A 1 72 ? 2.850 4.211 1.862 1.00 90.50 72 ALA A N 1
ATOM 568 C CA . ALA A 1 72 ? 2.495 5.292 2.781 1.00 90.50 72 ALA A CA 1
ATOM 569 C C . ALA A 1 72 ? 2.133 6.594 2.047 1.00 90.50 72 ALA A C 1
ATOM 571 O O . ALA A 1 72 ? 1.145 7.241 2.393 1.00 90.50 72 ALA A O 1
ATOM 572 N N . ALA A 1 73 ? 2.898 6.962 1.013 1.00 89.44 73 ALA A N 1
ATOM 573 C CA . ALA A 1 73 ? 2.621 8.143 0.201 1.00 89.44 73 ALA A CA 1
ATOM 574 C C . ALA A 1 73 ? 1.285 8.024 -0.549 1.00 89.44 73 ALA A C 1
ATOM 576 O O . ALA A 1 73 ? 0.497 8.967 -0.547 1.00 89.44 73 ALA A O 1
ATOM 577 N N . GLN A 1 74 ? 0.998 6.863 -1.146 1.00 90.44 74 GLN A N 1
ATOM 578 C CA . GLN A 1 74 ? -0.268 6.616 -1.840 1.00 90.44 74 GLN A CA 1
ATOM 579 C C . GLN A 1 74 ? -1.462 6.605 -0.880 1.00 90.44 74 GLN A C 1
ATOM 581 O O . GLN A 1 74 ? -2.475 7.246 -1.168 1.00 90.44 74 GLN A O 1
ATOM 586 N N . LEU A 1 75 ? -1.334 5.951 0.280 1.00 89.44 75 LEU A N 1
ATOM 587 C CA . LEU A 1 75 ? -2.349 5.976 1.336 1.00 89.44 75 LEU A CA 1
ATOM 588 C C . LEU A 1 75 ? -2.620 7.418 1.799 1.00 89.44 75 LEU A C 1
ATOM 590 O O . LEU A 1 75 ? -3.772 7.837 1.893 1.00 89.44 75 LEU A O 1
ATOM 594 N N . GLY A 1 76 ? -1.570 8.226 1.971 1.00 86.94 76 GLY A N 1
ATOM 595 C CA . GLY A 1 76 ? -1.678 9.642 2.335 1.00 86.94 76 GLY A CA 1
ATOM 596 C C . GLY A 1 76 ? -2.473 10.508 1.348 1.00 86.94 76 GLY A C 1
ATOM 597 O O . GLY A 1 76 ? -2.956 11.570 1.730 1.00 86.94 76 GLY A O 1
ATOM 598 N N . THR A 1 77 ? -2.672 10.065 0.099 1.00 86.69 77 THR A N 1
ATOM 599 C CA . THR A 1 77 ? -3.510 10.797 -0.873 1.00 86.69 77 THR A CA 1
ATOM 600 C C . THR A 1 77 ? -5.009 10.676 -0.604 1.00 86.69 77 THR A C 1
ATOM 602 O O . THR A 1 77 ? -5.785 11.468 -1.131 1.00 86.69 77 THR A O 1
ATOM 605 N N . GLY A 1 78 ? -5.436 9.652 0.141 1.00 83.62 78 GLY A N 1
ATOM 606 C CA . GLY A 1 78 ? -6.846 9.382 0.425 1.00 83.62 78 GLY A CA 1
ATOM 607 C C . GLY A 1 78 ? -7.713 8.929 -0.748 1.00 83.62 78 GLY A C 1
ATOM 608 O O . GLY A 1 78 ? -8.879 8.614 -0.546 1.00 83.62 78 GLY A O 1
ATOM 609 N N . ARG A 1 79 ? -7.157 8.785 -1.958 1.00 83.12 79 ARG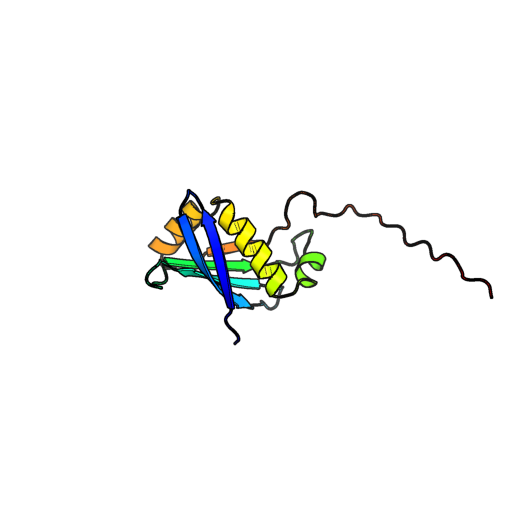 A N 1
ATOM 610 C CA . ARG A 1 79 ? -7.900 8.337 -3.158 1.00 83.12 79 ARG A CA 1
ATOM 611 C C . ARG A 1 79 ? -8.486 6.922 -3.055 1.00 83.12 79 ARG A C 1
ATOM 613 O O . ARG A 1 79 ? -9.261 6.513 -3.909 1.00 83.12 79 ARG A O 1
ATOM 620 N N . HIS A 1 80 ? -8.068 6.166 -2.049 1.00 82.56 80 HIS A N 1
ATOM 621 C CA . HIS A 1 80 ? -8.371 4.754 -1.861 1.00 82.56 80 HIS A CA 1
ATOM 622 C C . HIS A 1 80 ? -9.463 4.506 -0.807 1.00 82.56 80 HIS A C 1
ATOM 624 O O . HIS A 1 80 ? -9.913 3.371 -0.682 1.00 82.56 80 HIS A O 1
ATOM 630 N N . GLU A 1 81 ? -9.906 5.536 -0.075 1.00 84.12 81 GLU A N 1
ATOM 631 C CA . GLU A 1 81 ? -10.851 5.405 1.048 1.00 84.12 81 GLU A CA 1
ATOM 632 C C . GLU A 1 81 ? -12.213 4.839 0.609 1.00 84.12 81 GLU A C 1
ATOM 634 O O . GLU A 1 81 ? -12.725 3.919 1.245 1.00 84.12 81 GLU A O 1
ATOM 639 N N . ASP A 1 82 ? -12.760 5.295 -0.524 1.00 82.75 82 ASP A N 1
ATOM 640 C CA . ASP A 1 82 ? -14.049 4.799 -1.032 1.00 82.75 82 ASP A CA 1
ATOM 641 C C . ASP A 1 82 ? -13.974 3.321 -1.448 1.00 82.75 82 ASP A C 1
ATOM 643 O O . ASP A 1 82 ? -14.878 2.531 -1.168 1.00 82.75 82 ASP A O 1
ATOM 647 N N . ALA A 1 83 ? -12.875 2.927 -2.099 1.00 84.56 83 ALA A N 1
ATOM 648 C CA . ALA A 1 83 ? -12.639 1.540 -2.500 1.00 84.56 83 ALA A CA 1
ATOM 649 C C . ALA A 1 83 ? -12.376 0.639 -1.281 1.00 84.56 83 ALA A C 1
ATOM 651 O O . ALA A 1 83 ? -12.829 -0.506 -1.238 1.00 84.56 83 ALA A O 1
ATOM 652 N N . LEU A 1 84 ? -11.682 1.164 -0.269 1.00 84.12 84 LEU A N 1
ATOM 653 C CA . LEU A 1 84 ? -11.465 0.501 1.012 1.00 84.12 84 LEU A CA 1
ATOM 654 C C . LEU A 1 84 ? -12.772 0.266 1.769 1.00 84.12 84 LEU A C 1
ATOM 656 O O . LEU A 1 84 ? -12.955 -0.810 2.334 1.00 84.12 84 LEU A O 1
ATOM 660 N N . ALA A 1 85 ? -13.668 1.254 1.801 1.00 83.12 85 ALA A N 1
ATOM 661 C CA . ALA A 1 85 ? -14.962 1.125 2.463 1.00 83.12 85 ALA A CA 1
ATOM 662 C C . ALA A 1 85 ? -15.781 -0.019 1.845 1.00 83.12 85 ALA A C 1
ATOM 664 O O . ALA A 1 85 ? -16.244 -0.899 2.570 1.00 83.12 85 ALA A O 1
ATOM 665 N N . GLN A 1 86 ? -15.847 -0.070 0.510 1.00 83.81 86 GLN A N 1
ATOM 666 C CA . GLN A 1 86 ? -16.526 -1.139 -0.229 1.00 83.81 86 GLN A CA 1
ATOM 667 C C . GLN A 1 86 ? -15.888 -2.514 0.017 1.00 83.81 86 GLN A C 1
ATOM 669 O O . GLN A 1 86 ? -16.590 -3.492 0.274 1.00 83.81 86 GLN A O 1
ATOM 674 N N . ALA A 1 87 ? -14.554 -2.601 -0.026 1.00 83.25 87 ALA A N 1
ATOM 675 C CA . ALA A 1 87 ? -13.845 -3.851 0.236 1.00 83.25 87 ALA A CA 1
ATOM 676 C C . ALA A 1 87 ? -14.115 -4.363 1.659 1.00 83.25 87 ALA A C 1
ATOM 678 O O . ALA A 1 87 ? -14.373 -5.552 1.844 1.00 83.25 87 ALA A O 1
ATOM 679 N N . ARG A 1 88 ? -14.126 -3.466 2.652 1.00 82.19 88 ARG A N 1
ATOM 680 C CA . ARG A 1 88 ? -14.408 -3.802 4.052 1.00 82.19 88 ARG A CA 1
ATOM 681 C C . ARG A 1 88 ? -15.812 -4.364 4.241 1.00 82.19 88 ARG A C 1
ATOM 683 O O . ARG A 1 88 ? -15.963 -5.399 4.882 1.00 82.19 88 ARG A O 1
ATOM 690 N N . GLU A 1 89 ? -16.823 -3.708 3.675 1.00 83.31 89 GLU A N 1
ATOM 691 C CA . GLU A 1 89 ? -18.221 -4.161 3.750 1.00 83.31 89 GLU A CA 1
ATOM 692 C C . GLU A 1 89 ? -18.403 -5.561 3.150 1.00 83.31 89 GLU A C 1
ATOM 694 O O . GLU A 1 89 ? -19.181 -6.364 3.662 1.00 83.31 89 GLU A O 1
ATOM 699 N N . ALA A 1 90 ? -17.624 -5.886 2.117 1.00 83.69 90 ALA A N 1
ATOM 700 C CA . ALA A 1 90 ? -17.630 -7.188 1.461 1.00 83.69 90 ALA A CA 1
ATOM 701 C C . ALA A 1 90 ? -16.640 -8.214 2.057 1.00 83.69 90 ALA A C 1
ATOM 703 O O . ALA A 1 90 ? -16.528 -9.320 1.531 1.00 83.69 90 ALA A O 1
ATOM 704 N N . SER A 1 91 ? -15.917 -7.887 3.138 1.00 83.00 91 SER A N 1
ATOM 705 C CA . SER A 1 91 ? -14.836 -8.725 3.701 1.00 83.00 91 SER A CA 1
ATOM 706 C C . SER A 1 91 ? -13.747 -9.112 2.683 1.00 83.00 91 SER A C 1
ATOM 708 O O . SER A 1 91 ? -13.174 -10.204 2.733 1.00 83.00 91 SER A O 1
ATOM 710 N N . PHE A 1 92 ? -13.450 -8.213 1.747 1.00 85.12 92 PHE A N 1
ATOM 711 C CA . PHE A 1 92 ? -12.417 -8.371 0.730 1.00 85.12 92 PHE A CA 1
ATOM 712 C C . PHE A 1 92 ? -11.129 -7.626 1.083 1.00 85.12 92 PHE A C 1
ATOM 714 O O . PHE A 1 92 ? -11.097 -6.724 1.917 1.00 85.12 92 PHE A O 1
ATOM 721 N N . VAL A 1 93 ? -10.045 -8.012 0.408 1.00 84.69 93 VAL A N 1
ATOM 722 C CA . VAL A 1 93 ? -8.764 -7.301 0.454 1.00 84.69 93 VAL A CA 1
ATOM 723 C C . VAL A 1 93 ? -8.660 -6.421 -0.780 1.00 84.69 93 VAL A C 1
ATOM 725 O O . VAL A 1 93 ? -8.791 -6.911 -1.903 1.00 84.69 93 VAL A O 1
ATOM 728 N N . LEU A 1 94 ? -8.391 -5.134 -0.577 1.00 87.69 94 LEU A N 1
ATOM 729 C CA . LEU A 1 94 ? -8.167 -4.215 -1.683 1.00 87.69 94 LEU A CA 1
ATOM 730 C C . LEU A 1 94 ? -6.770 -4.455 -2.268 1.00 87.69 94 LEU A C 1
ATOM 732 O O . LEU A 1 94 ? -5.770 -4.366 -1.554 1.00 87.69 94 LEU A O 1
ATOM 736 N N . LEU A 1 95 ? -6.696 -4.742 -3.568 1.00 87.75 95 LEU A N 1
ATOM 737 C CA . LEU A 1 95 ? -5.435 -4.787 -4.301 1.00 87.75 95 LEU A CA 1
ATOM 738 C C . LEU A 1 95 ? -5.259 -3.475 -5.068 1.00 87.75 95 LEU A C 1
ATOM 740 O O . LEU A 1 95 ? -6.102 -3.107 -5.883 1.00 87.75 95 LEU A O 1
ATOM 744 N N . MET A 1 96 ? -4.155 -2.787 -4.813 1.00 90.00 96 MET A N 1
ATOM 745 C CA . MET A 1 96 ? -3.778 -1.548 -5.478 1.00 90.00 96 MET A CA 1
ATOM 746 C C . MET A 1 96 ? -2.476 -1.731 -6.246 1.00 90.00 96 MET A C 1
ATOM 748 O O . MET A 1 96 ? -1.631 -2.563 -5.909 1.00 90.00 96 MET A O 1
ATOM 752 N N . ARG A 1 97 ? -2.301 -0.931 -7.293 1.00 89.62 97 ARG A N 1
ATOM 753 C CA . ARG A 1 97 ? -1.047 -0.889 -8.038 1.00 89.62 97 ARG A 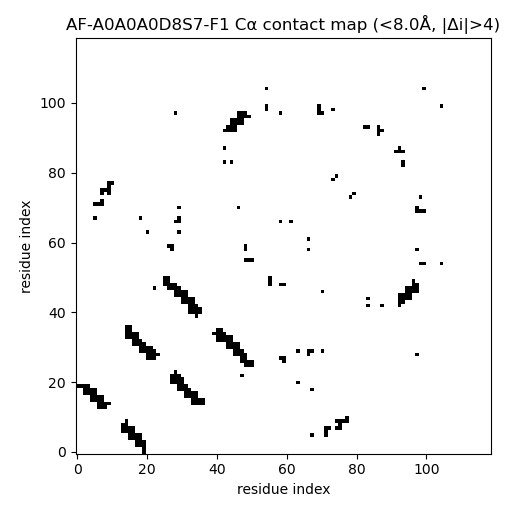CA 1
ATOM 754 C C . ARG A 1 97 ? -0.015 -0.058 -7.280 1.00 89.62 97 ARG A C 1
ATOM 756 O O . ARG A 1 97 ? -0.352 0.970 -6.707 1.00 89.62 97 ARG A O 1
ATOM 763 N N . LEU A 1 98 ? 1.245 -0.486 -7.294 1.00 88.06 98 LEU A N 1
ATOM 764 C CA . LEU A 1 98 ? 2.358 0.370 -6.892 1.00 88.06 98 LEU A CA 1
ATOM 765 C C . LEU A 1 98 ? 2.652 1.393 -7.991 1.00 88.06 98 LEU A C 1
ATOM 767 O O . LEU A 1 98 ? 3.116 1.026 -9.066 1.00 88.06 98 LEU A O 1
ATOM 771 N N . ASP A 1 99 ? 2.436 2.667 -7.691 1.00 83.50 99 ASP A N 1
ATOM 772 C CA . ASP A 1 99 ? 2.831 3.787 -8.534 1.00 83.50 99 ASP A CA 1
ATOM 773 C C . ASP A 1 99 ? 4.051 4.521 -7.953 1.00 83.50 99 ASP A C 1
ATOM 775 O O . ASP A 1 99 ? 4.235 4.621 -6.731 1.00 83.50 99 ASP A O 1
ATOM 779 N N . LEU A 1 100 ? 4.880 5.059 -8.850 1.00 81.31 100 LEU A N 1
ATOM 780 C CA . LEU A 1 100 ? 5.908 6.039 -8.507 1.00 81.31 100 LEU A CA 1
ATOM 781 C C . LEU A 1 100 ? 5.285 7.445 -8.463 1.00 81.31 100 LEU A C 1
ATOM 783 O O . LEU A 1 100 ? 4.370 7.721 -9.240 1.00 81.31 100 LEU A O 1
ATOM 787 N N . PRO A 1 101 ? 5.776 8.356 -7.603 1.00 75.38 101 PRO A N 1
ATOM 788 C CA . PRO A 1 101 ? 5.346 9.750 -7.614 1.00 75.38 101 PRO A CA 1
ATOM 789 C C . PRO A 1 101 ? 5.596 10.394 -8.983 1.00 75.38 101 PRO A C 1
ATOM 791 O O . PRO A 1 101 ? 6.635 10.154 -9.608 1.00 75.38 101 PRO A O 1
ATOM 794 N N . GLU A 1 102 ? 4.669 11.243 -9.432 1.00 64.31 102 GLU A N 1
ATOM 795 C CA . GLU A 1 102 ? 4.848 12.038 -10.650 1.00 64.31 102 GLU A CA 1
ATOM 796 C C . GLU A 1 102 ? 6.139 12.870 -10.533 1.00 64.31 102 GLU A C 1
ATOM 798 O O . GLU A 1 102 ? 6.316 13.635 -9.587 1.00 64.31 102 GLU A O 1
ATOM 803 N N . GLY A 1 103 ? 7.076 12.659 -11.466 1.00 55.75 103 GLY A N 1
ATOM 804 C CA . GLY A 1 103 ? 8.410 13.278 -11.464 1.00 55.75 103 GLY A CA 1
ATOM 805 C C . GLY A 1 103 ? 9.586 12.316 -11.246 1.00 55.75 103 GLY A C 1
ATOM 806 O O . GLY A 1 103 ? 10.724 12.714 -11.473 1.00 55.75 103 GLY A O 1
ATOM 807 N N . LEU A 1 104 ? 9.334 11.057 -10.862 1.00 51.91 104 LEU A N 1
ATOM 808 C CA . LEU A 1 104 ? 10.365 10.005 -10.773 1.00 51.91 104 LEU A CA 1
ATOM 809 C C . LEU A 1 104 ? 10.368 9.026 -11.951 1.00 51.91 104 LEU A C 1
ATOM 811 O O . LEU A 1 104 ? 11.288 8.220 -12.045 1.00 51.91 104 LEU A O 1
ATOM 815 N N . LEU A 1 105 ? 9.397 9.130 -12.865 1.00 49.41 105 LEU A N 1
ATOM 816 C CA . LEU A 1 105 ? 9.446 8.464 -14.168 1.00 49.41 105 LEU A CA 1
ATOM 817 C C . LEU A 1 105 ? 10.560 9.123 -14.984 1.00 49.41 105 LEU A C 1
ATOM 819 O O . LEU A 1 105 ? 10.328 10.074 -15.731 1.00 49.41 105 LEU A O 1
ATOM 823 N N . SER A 1 106 ? 11.794 8.684 -14.762 1.00 46.84 106 SER A N 1
ATOM 824 C CA . SER A 1 106 ? 12.939 9.220 -15.476 1.00 46.84 106 SER A CA 1
ATOM 825 C C . SER A 1 106 ? 12.843 8.747 -16.914 1.00 46.84 106 SER A C 1
ATOM 827 O O . SER A 1 106 ? 13.001 7.569 -17.223 1.00 46.84 106 SER A O 1
ATOM 829 N N . SER A 1 107 ? 12.548 9.711 -17.776 1.00 42.16 107 SER A N 1
ATOM 830 C CA . SER A 1 107 ? 12.832 9.744 -19.199 1.00 42.16 107 SER A CA 1
ATOM 831 C C . SER A 1 107 ? 13.891 8.720 -19.604 1.00 42.16 107 SER A C 1
ATOM 833 O O . SER A 1 107 ? 15.038 8.773 -19.152 1.00 42.16 107 SER A O 1
ATOM 835 N N . GLN A 1 108 ? 13.525 7.826 -20.521 1.00 44.16 108 GLN A N 1
ATOM 836 C CA . GLN A 1 108 ? 14.506 7.170 -21.371 1.00 44.16 108 GLN A CA 1
ATOM 837 C C . GLN A 1 108 ? 15.408 8.248 -21.984 1.00 44.16 108 GLN A C 1
ATOM 839 O O . GLN A 1 108 ? 14.930 9.030 -22.796 1.00 44.16 108 GLN A O 1
ATOM 844 N N . THR A 1 109 ? 16.665 8.305 -21.532 1.00 42.41 109 THR A N 1
ATOM 845 C CA . THR A 1 109 ? 17.912 8.609 -22.264 1.00 42.41 109 THR A CA 1
ATOM 846 C C . THR A 1 109 ? 18.946 9.194 -21.300 1.00 42.41 109 THR A C 1
ATOM 848 O O . THR A 1 109 ? 19.190 10.398 -21.278 1.00 42.41 109 THR A O 1
ATOM 851 N N . ALA A 1 110 ? 19.609 8.340 -20.523 1.00 33.28 110 ALA A N 1
ATOM 852 C CA . ALA A 1 110 ? 20.949 8.648 -20.039 1.00 33.28 110 ALA A CA 1
ATOM 853 C C . ALA A 1 110 ? 21.926 7.848 -20.904 1.00 33.28 110 ALA A C 1
ATOM 855 O O . ALA A 1 110 ? 22.163 6.663 -20.679 1.00 33.28 110 ALA A O 1
ATOM 856 N N . SER A 1 111 ? 22.434 8.489 -21.958 1.00 34.91 111 SER A N 1
ATOM 857 C CA . SER A 1 111 ? 23.533 7.967 -22.764 1.00 34.91 111 SER A CA 1
ATOM 858 C C . SER A 1 111 ? 24.753 7.778 -21.865 1.00 34.91 111 SER A C 1
ATOM 860 O O . SER A 1 111 ? 25.343 8.755 -21.400 1.00 34.91 111 SER A O 1
ATOM 862 N N . TYR A 1 112 ? 25.140 6.532 -21.619 1.00 28.52 112 TYR A N 1
ATOM 863 C CA . TYR A 1 112 ? 26.419 6.237 -20.992 1.00 28.52 112 TYR A CA 1
ATOM 864 C C . TYR A 1 112 ? 27.504 6.361 -22.066 1.00 28.52 112 TYR A C 1
ATOM 866 O O . TYR A 1 112 ? 27.559 5.557 -22.995 1.00 28.52 112 TYR A O 1
ATOM 874 N N . SER A 1 113 ? 28.337 7.397 -21.969 1.00 31.12 113 SER A N 1
ATOM 875 C CA . SER A 1 113 ? 29.546 7.535 -22.783 1.00 31.12 113 SER A CA 1
ATOM 876 C C . SER A 1 113 ? 30.741 7.151 -21.907 1.00 31.12 113 SER A C 1
ATOM 878 O O . SER A 1 113 ? 31.003 7.844 -20.920 1.00 31.12 113 SER A O 1
ATOM 880 N N . PRO A 1 114 ? 31.445 6.040 -22.184 1.00 33.44 114 PRO A N 1
ATOM 881 C CA . PRO A 1 114 ? 32.608 5.660 -21.403 1.00 33.44 114 PRO A CA 1
ATOM 882 C C . PRO A 1 114 ? 33.796 6.518 -21.849 1.00 33.44 114 PRO A C 1
ATOM 884 O O . PRO A 1 114 ? 34.435 6.240 -22.863 1.00 33.44 114 PRO A O 1
ATOM 887 N N . THR A 1 115 ? 34.116 7.572 -21.099 1.00 36.44 115 THR A N 1
ATOM 888 C CA . THR A 1 115 ? 35.383 8.282 -21.302 1.00 36.44 115 THR A CA 1
ATOM 889 C C . THR A 1 115 ? 36.523 7.367 -20.868 1.00 36.44 115 THR A C 1
ATOM 891 O O . THR A 1 115 ? 36.677 7.052 -19.689 1.00 36.44 115 THR A O 1
ATOM 894 N N . SER A 1 116 ? 37.311 6.925 -21.847 1.00 39.38 116 SER A N 1
ATOM 895 C CA . SER A 1 116 ? 38.532 6.153 -21.654 1.00 39.38 116 SER A CA 1
ATOM 896 C C . SER A 1 116 ? 39.510 6.894 -20.742 1.00 39.38 116 SER A C 1
ATOM 898 O O . SER A 1 116 ? 39.929 8.011 -21.048 1.00 39.38 116 SER A O 1
ATOM 900 N N . LEU A 1 117 ? 39.924 6.243 -19.655 1.00 36.31 117 LEU A N 1
ATOM 901 C CA . LEU A 1 117 ? 41.119 6.632 -18.916 1.00 36.31 117 LEU A CA 1
ATOM 902 C C . LEU A 1 117 ? 42.334 6.204 -19.755 1.00 36.31 117 LEU A C 1
ATOM 904 O O . LEU A 1 117 ? 42.541 5.010 -19.977 1.00 36.31 117 LEU A O 1
ATOM 908 N N . ARG A 1 118 ? 43.115 7.164 -20.259 1.00 41.81 118 ARG A N 1
ATOM 909 C CA . ARG A 1 118 ? 44.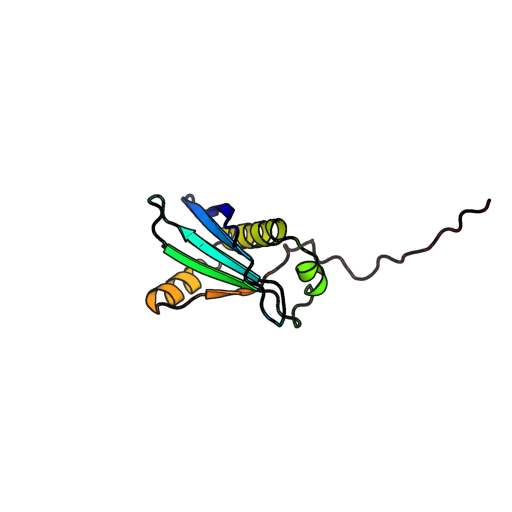470 6.888 -20.756 1.00 41.81 118 ARG A CA 1
ATOM 910 C C . ARG A 1 118 ? 45.417 6.836 -19.558 1.00 41.81 118 ARG A C 1
ATOM 912 O O . ARG A 1 118 ? 45.397 7.753 -18.738 1.00 41.81 118 ARG A O 1
ATOM 919 N N . ILE A 1 119 ? 46.188 5.753 -19.484 1.00 55.69 119 ILE A N 1
ATOM 920 C CA . ILE A 1 119 ? 47.401 5.616 -18.665 1.00 55.69 119 ILE A CA 1
ATOM 921 C C . ILE A 1 119 ? 48.535 6.349 -19.385 1.00 55.69 119 ILE A C 1
ATOM 923 O O . ILE A 1 119 ? 48.550 6.274 -20.639 1.00 55.69 119 ILE A O 1
#